Protein AF-A0A2I1HXE7-F1 (afdb_monomer_lite)

Sequence (155 aa):
MNPKILQNSKGKGKDGQLFECVWQMEFYRALLQVLPEDIYPSVDVGKVFGSKGYVDFYVNDKRHWAIELLRDEVKLNEHQQRFQRGGTYVPILKHTKQWAIIDIRNSKMKAPESEKRKRNDIYVICGENFESVQLIYPNGNKEDIRLLGEENLLG

Organism: NCBI:txid588596

pLDDT: mean 93.2, std 9.48, range [40.81, 98.44]

Secondary structure (DSSP, 8-state):
--HHHHHH-S-B-TTSPBPHHHHHHHHHHHHHHHS-TT--EEEEE-GGGT-SS-EEEEE-STT-EEEEEEETTTTHHHHHHHTSTTSTTHHHHTT-SEEEEEEEE-TT--PPPGGG--TTEEEEEE-TTSSEEEEE-TTS-EEEEE---------

Radius of gyration: 15.71 Å; chains: 1; bounding box: 42×31×38 Å

Structure (mmCIF, N/CA/C/O backbone):
data_AF-A0A2I1HXE7-F1
#
_entry.id   AF-A0A2I1HXE7-F1
#
loop_
_atom_site.group_PDB
_atom_site.id
_atom_site.type_symbol
_atom_site.label_atom_id
_atom_site.label_alt_id
_atom_site.label_comp_id
_atom_site.label_asym_id
_atom_site.label_entity_id
_atom_site.label_seq_id
_atom_site.pdbx_PDB_ins_code
_atom_site.Cartn_x
_atom_site.C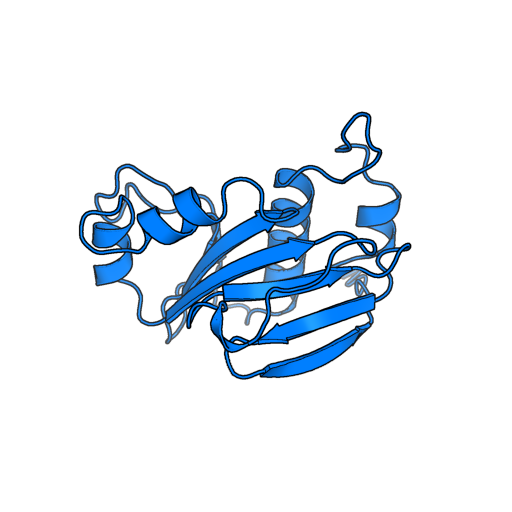artn_y
_atom_site.Cartn_z
_atom_site.occupancy
_atom_site.B_iso_or_equiv
_atom_site.auth_seq_id
_atom_site.auth_comp_id
_atom_site.auth_asym_id
_atom_site.auth_atom_id
_atom_site.pdbx_PDB_model_num
ATOM 1 N N . MET A 1 1 ? -9.242 7.505 -0.525 1.00 90.19 1 MET A N 1
ATOM 2 C CA . MET A 1 1 ? -10.082 6.404 0.015 1.00 90.19 1 MET A CA 1
ATOM 3 C C . MET A 1 1 ? -11.355 6.983 0.613 1.00 90.19 1 MET A C 1
ATOM 5 O O . MET A 1 1 ? -11.331 8.155 0.976 1.00 90.19 1 MET A O 1
ATOM 9 N N . ASN A 1 2 ? -12.448 6.213 0.689 1.00 93.38 2 ASN A N 1
ATOM 10 C CA . ASN A 1 2 ? -13.740 6.712 1.180 1.00 93.38 2 ASN A CA 1
ATOM 11 C C . ASN A 1 2 ? -14.058 6.180 2.594 1.00 93.38 2 ASN A C 1
ATOM 13 O O . ASN A 1 2 ? -14.199 4.966 2.761 1.00 93.38 2 ASN A O 1
ATOM 17 N N . PRO A 1 3 ? -14.216 7.066 3.601 1.00 93.81 3 PRO A N 1
ATOM 18 C CA . PRO A 1 3 ? -14.508 6.663 4.976 1.00 93.81 3 PRO A CA 1
ATOM 19 C C . PRO A 1 3 ? -15.782 5.837 5.100 1.00 93.81 3 PRO A C 1
ATOM 21 O O . PRO A 1 3 ? -15.787 4.830 5.799 1.00 93.81 3 PRO A O 1
ATOM 24 N N . LYS A 1 4 ? -16.856 6.213 4.393 1.00 93.62 4 LYS A N 1
ATOM 25 C CA . LYS A 1 4 ? -18.141 5.506 4.463 1.00 93.62 4 LYS A CA 1
ATOM 26 C C . LYS A 1 4 ? -17.996 4.070 3.966 1.00 93.62 4 LYS A C 1
ATOM 28 O O . LYS A 1 4 ? -18.560 3.169 4.583 1.00 93.62 4 LYS A O 1
ATOM 33 N N . ILE A 1 5 ? -17.226 3.840 2.899 1.00 93.88 5 ILE A N 1
ATOM 34 C CA . ILE A 1 5 ? -16.960 2.482 2.401 1.00 93.88 5 ILE A CA 1
ATOM 35 C C . ILE A 1 5 ? -16.192 1.674 3.455 1.00 93.88 5 ILE A C 1
ATOM 37 O O . ILE A 1 5 ? -16.607 0.570 3.807 1.00 93.88 5 ILE A O 1
ATOM 41 N N . LEU A 1 6 ? -15.120 2.238 4.019 1.00 94.56 6 LEU A N 1
ATOM 42 C CA . LEU A 1 6 ? -14.299 1.578 5.042 1.00 94.56 6 LEU A CA 1
ATOM 43 C C . LE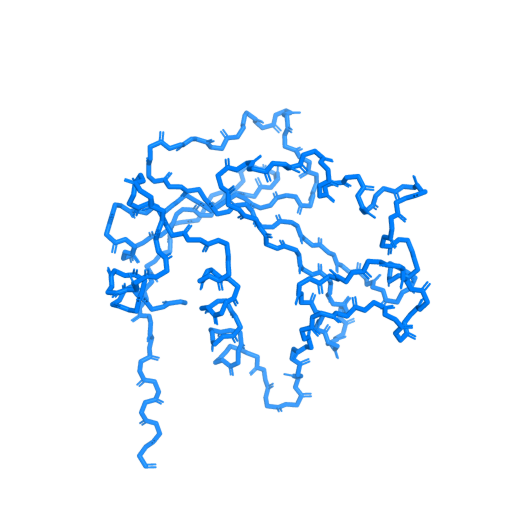U A 1 6 ? -15.102 1.261 6.319 1.00 94.56 6 LEU A C 1
ATOM 45 O O . LEU A 1 6 ? -15.067 0.136 6.822 1.00 94.56 6 LEU A O 1
ATOM 49 N N . GLN A 1 7 ? -15.890 2.218 6.814 1.00 93.88 7 GLN A N 1
ATOM 50 C CA . GLN A 1 7 ? -16.747 2.066 7.995 1.00 93.88 7 GLN A CA 1
ATOM 51 C C . GLN A 1 7 ? -17.792 0.960 7.800 1.00 93.88 7 GLN A C 1
ATOM 53 O O . GLN A 1 7 ? -17.970 0.118 8.686 1.00 93.88 7 GLN A O 1
ATOM 58 N N . ASN A 1 8 ? -18.450 0.925 6.637 1.00 94.31 8 ASN A N 1
ATOM 59 C CA . ASN A 1 8 ? -19.547 -0.003 6.353 1.00 94.31 8 ASN A CA 1
ATOM 60 C C . ASN A 1 8 ? -19.093 -1.354 5.780 1.00 94.31 8 ASN A C 1
ATOM 62 O O . ASN A 1 8 ? -19.912 -2.270 5.656 1.00 94.31 8 ASN A O 1
ATOM 66 N N . SER A 1 9 ? -17.802 -1.511 5.470 1.00 95.12 9 SER A N 1
ATOM 67 C CA . SER A 1 9 ? -17.251 -2.760 4.945 1.00 95.12 9 SER A CA 1
ATOM 68 C C . SER A 1 9 ? -17.531 -3.945 5.874 1.00 95.12 9 SER A C 1
ATOM 70 O O . SER A 1 9 ? -17.377 -3.871 7.098 1.00 95.12 9 SER A O 1
ATOM 72 N N . LYS A 1 10 ? -17.927 -5.066 5.264 1.00 95.69 10 LYS A N 1
ATOM 73 C CA . LYS A 1 10 ? -18.101 -6.363 5.932 1.00 95.69 10 LYS A CA 1
ATOM 74 C C . LYS A 1 10 ? -16.826 -7.209 5.928 1.00 95.69 10 LYS A C 1
ATOM 76 O O . LYS A 1 10 ? -16.791 -8.236 6.597 1.00 95.69 10 LYS A O 1
ATOM 81 N N . GLY A 1 11 ? -15.781 -6.781 5.217 1.00 95.81 11 GLY A N 1
ATOM 82 C CA . GLY A 1 11 ? -14.474 -7.439 5.199 1.00 95.81 11 GLY A CA 1
ATOM 83 C C . GLY A 1 11 ? -13.680 -7.140 6.468 1.00 95.81 11 GLY A C 1
ATOM 84 O O . GLY A 1 11 ? -12.670 -6.443 6.411 1.00 95.81 11 GLY A O 1
ATOM 85 N N . LYS A 1 12 ? -14.173 -7.618 7.613 1.00 94.19 12 LYS A N 1
ATOM 86 C CA . LYS A 1 12 ? -13.583 -7.396 8.935 1.00 94.19 12 LYS A CA 1
ATOM 87 C C . LYS A 1 12 ? -13.298 -8.712 9.649 1.00 94.19 12 LYS A C 1
ATOM 89 O O . LYS A 1 12 ? -14.063 -9.670 9.532 1.00 94.19 12 LYS A O 1
ATOM 94 N N . GLY A 1 13 ? -12.219 -8.735 10.423 1.00 90.94 13 GLY A N 1
ATOM 95 C CA . GLY A 1 13 ? -11.910 -9.812 11.354 1.00 90.94 13 GLY A CA 1
ATOM 96 C C . GLY A 1 13 ? -12.825 -9.808 12.581 1.00 90.94 13 GLY A C 1
ATOM 97 O O . GLY A 1 13 ? -13.622 -8.894 12.800 1.00 90.94 13 GLY A O 1
ATOM 98 N N . LYS A 1 14 ? -12.689 -10.837 13.428 1.00 89.81 14 LYS A N 1
ATOM 99 C CA . LYS A 1 14 ? -13.397 -10.916 14.725 1.00 89.81 14 LYS A CA 1
ATOM 100 C C . LYS A 1 14 ? -12.987 -9.803 15.698 1.00 89.81 14 LYS A C 1
ATOM 102 O O . LYS A 1 14 ? -13.723 -9.499 16.627 1.00 89.81 14 LYS A O 1
ATOM 107 N N . ASP A 1 15 ? -11.820 -9.215 15.473 1.00 87.12 15 ASP A N 1
ATOM 108 C CA . ASP A 1 15 ? -11.275 -8.042 16.157 1.00 87.12 15 ASP A CA 1
ATOM 109 C C . ASP A 1 15 ? -11.882 -6.713 15.664 1.00 87.12 15 ASP A C 1
ATOM 111 O O . ASP A 1 15 ? -11.538 -5.650 16.179 1.00 87.12 15 ASP A O 1
ATOM 115 N N . GLY A 1 16 ? -12.776 -6.759 14.668 1.00 88.06 16 GLY A N 1
ATOM 116 C CA . GLY A 1 16 ? -13.389 -5.588 14.046 1.00 88.06 16 GLY A CA 1
ATOM 117 C C . GLY A 1 16 ? -12.474 -4.846 13.068 1.00 88.06 16 GLY A C 1
ATOM 118 O O . GLY A 1 16 ? -12.907 -3.848 12.488 1.00 88.06 16 GLY A O 1
ATOM 119 N N . GLN A 1 17 ? -11.242 -5.319 12.855 1.00 90.75 17 GLN A N 1
ATOM 120 C CA . GLN A 1 17 ? -10.280 -4.689 11.952 1.00 90.75 17 GLN A CA 1
ATOM 121 C C . GLN A 1 17 ? -10.555 -5.077 10.502 1.00 90.75 17 GLN A C 1
ATOM 123 O O . GLN A 1 17 ? -10.975 -6.198 10.220 1.00 90.75 17 GLN A O 1
ATOM 128 N N . LEU A 1 18 ? -10.304 -4.156 9.573 1.00 94.81 18 LEU A N 1
ATOM 129 C CA . LEU A 1 18 ? -10.450 -4.418 8.143 1.00 94.81 18 LEU A CA 1
ATOM 130 C C . LEU A 1 18 ? -9.390 -5.411 7.660 1.00 94.81 18 LEU A C 1
ATOM 132 O O . LEU A 1 18 ? -8.225 -5.331 8.047 1.00 94.81 18 LEU A O 1
ATOM 136 N N . PHE A 1 19 ? -9.788 -6.331 6.784 1.00 95.12 19 PHE A N 1
ATOM 137 C CA . PHE A 1 19 ? -8.834 -7.183 6.084 1.00 95.12 19 PHE A CA 1
ATOM 138 C C . PHE A 1 19 ? -7.984 -6.369 5.108 1.00 95.12 19 PHE A C 1
ATOM 140 O O . PHE A 1 19 ? -8.428 -5.361 4.561 1.00 95.12 19 PHE A O 1
ATOM 147 N N . GLU A 1 20 ? -6.776 -6.861 4.842 1.00 95.19 20 GLU A N 1
ATOM 148 C CA . GLU A 1 20 ? -5.832 -6.253 3.897 1.00 95.19 20 GLU A CA 1
ATOM 149 C C . GLU A 1 20 ? -6.452 -6.074 2.506 1.00 95.19 20 GLU A C 1
ATOM 151 O O . GLU A 1 20 ? -6.328 -5.009 1.908 1.00 95.19 20 GLU A O 1
ATOM 156 N N . CYS A 1 21 ? -7.252 -7.045 2.055 1.00 95.56 21 CYS A N 1
ATOM 157 C CA . CYS A 1 21 ? -7.957 -6.957 0.780 1.00 95.56 21 CYS A CA 1
ATOM 158 C C . CYS A 1 21 ? -8.939 -5.778 0.700 1.00 95.56 21 CYS A C 1
ATOM 160 O O . CYS A 1 21 ? -9.123 -5.218 -0.375 1.00 95.56 21 CYS A O 1
ATOM 162 N N . VAL A 1 22 ? -9.547 -5.344 1.813 1.00 96.19 22 VAL A N 1
ATOM 163 C CA . VAL A 1 22 ? -10.414 -4.153 1.799 1.00 96.19 22 VAL A CA 1
ATOM 164 C C . VAL A 1 22 ? -9.583 -2.902 1.537 1.00 96.19 22 VAL A C 1
ATOM 166 O O . VAL A 1 22 ? -9.992 -2.049 0.750 1.00 96.19 22 VAL A O 1
ATOM 169 N N . TRP A 1 23 ? -8.405 -2.811 2.156 1.00 95.62 23 TRP A N 1
ATOM 170 C CA . TRP A 1 23 ? -7.480 -1.708 1.930 1.00 95.62 23 TRP A CA 1
ATOM 171 C C . TRP A 1 23 ? -6.958 -1.684 0.500 1.00 95.62 23 TRP A C 1
ATOM 173 O O . TRP A 1 23 ? -6.962 -0.623 -0.115 1.00 95.62 23 TRP A O 1
ATOM 183 N N . GLN A 1 24 ? -6.581 -2.838 -0.051 1.00 97.00 24 GLN A N 1
ATOM 184 C CA . GLN A 1 24 ? -6.151 -2.962 -1.444 1.00 97.00 24 GLN A CA 1
ATOM 185 C C . GLN A 1 24 ? -7.255 -2.501 -2.410 1.00 97.00 24 GLN A C 1
ATOM 187 O O . GLN A 1 24 ? -6.998 -1.690 -3.296 1.00 97.00 24 GLN A O 1
ATOM 192 N N . MET A 1 25 ? -8.505 -2.923 -2.205 1.00 96.25 25 MET A N 1
ATOM 193 C CA . MET A 1 25 ? -9.625 -2.524 -3.070 1.00 96.25 25 MET A CA 1
ATOM 194 C C . MET A 1 25 ? -9.928 -1.023 -2.983 1.00 96.25 25 MET A C 1
ATOM 196 O O . MET A 1 25 ? -10.108 -0.361 -4.007 1.00 96.25 25 MET A O 1
ATOM 200 N N . GLU A 1 26 ? -9.932 -0.450 -1.776 1.00 95.38 26 GLU A N 1
ATOM 201 C CA . GLU A 1 26 ? -10.134 0.992 -1.606 1.00 95.38 26 GLU A CA 1
ATOM 202 C C . GLU A 1 26 ? -8.947 1.824 -2.099 1.00 95.38 26 GLU A C 1
ATOM 204 O O . GLU A 1 26 ? -9.145 2.943 -2.584 1.00 95.38 26 GLU A O 1
ATOM 209 N N . PHE A 1 27 ? -7.727 1.288 -2.015 1.00 95.62 27 PHE A N 1
ATOM 210 C CA . PHE A 1 27 ? -6.542 1.890 -2.616 1.00 95.62 27 PHE A CA 1
ATOM 211 C C . PHE A 1 27 ? -6.668 1.906 -4.136 1.00 95.62 27 PHE A C 1
ATOM 213 O O . PHE A 1 27 ? -6.535 2.970 -4.729 1.00 95.62 27 PHE A O 1
ATOM 220 N N . TYR A 1 28 ? -7.020 0.777 -4.756 1.00 96.06 28 TYR A N 1
ATOM 221 C CA . TYR A 1 28 ? -7.240 0.675 -6.198 1.00 96.06 28 TYR A CA 1
ATOM 222 C C . TYR A 1 28 ? -8.297 1.668 -6.693 1.00 96.06 28 TYR A C 1
ATOM 224 O O . TYR A 1 28 ? -8.039 2.454 -7.605 1.00 96.06 28 TYR A O 1
ATOM 232 N N . ARG A 1 29 ? -9.467 1.702 -6.039 1.00 94.56 29 ARG A N 1
ATOM 233 C CA . ARG A 1 29 ? -10.549 2.635 -6.380 1.00 94.56 29 ARG A CA 1
ATOM 234 C C . ARG A 1 29 ? -10.099 4.092 -6.268 1.00 94.56 29 ARG A C 1
ATOM 236 O O . ARG A 1 29 ? -10.442 4.902 -7.126 1.00 94.56 29 ARG A O 1
ATOM 243 N N . ALA A 1 30 ? -9.364 4.440 -5.210 1.00 93.12 30 ALA A N 1
ATOM 244 C CA . ALA A 1 30 ? -8.846 5.793 -5.015 1.00 93.12 30 ALA A CA 1
ATOM 245 C C . ALA A 1 30 ? -7.752 6.146 -6.032 1.00 93.12 30 ALA A C 1
ATOM 247 O O . ALA A 1 30 ? -7.702 7.274 -6.508 1.00 93.12 30 ALA A O 1
ATOM 248 N N . LEU A 1 31 ? -6.904 5.185 -6.392 1.00 93.00 31 LEU A N 1
ATOM 249 C CA . LEU A 1 31 ? -5.830 5.367 -7.357 1.00 93.00 31 LEU A CA 1
ATOM 250 C C . LEU A 1 31 ? -6.389 5.737 -8.739 1.00 93.00 31 LEU A C 1
ATOM 252 O O . LEU A 1 31 ? -5.895 6.674 -9.356 1.00 93.00 31 LEU A O 1
ATOM 256 N N . LEU A 1 32 ? -7.484 5.100 -9.166 1.00 91.94 32 LEU A N 1
ATOM 257 C CA . LEU A 1 32 ? -8.191 5.436 -10.411 1.00 91.94 32 LEU A CA 1
ATOM 258 C C . LEU A 1 32 ? -8.798 6.851 -10.439 1.00 91.94 32 LEU A C 1
ATOM 260 O O . LEU A 1 32 ? -9.062 7.362 -11.518 1.00 91.94 32 LEU A O 1
ATOM 264 N N . GLN A 1 33 ? -9.030 7.488 -9.286 1.00 90.69 33 GLN A N 1
ATOM 265 C CA . GLN A 1 33 ? -9.528 8.874 -9.223 1.00 90.69 33 GLN A CA 1
ATOM 266 C C . GLN A 1 33 ? -8.409 9.916 -9.291 1.00 90.69 33 GLN A C 1
ATOM 268 O O . GLN A 1 33 ? -8.672 11.074 -9.594 1.00 90.69 33 GLN A O 1
ATOM 273 N N . VAL A 1 34 ? -7.182 9.525 -8.941 1.00 90.69 34 VAL A N 1
ATOM 274 C CA . VAL A 1 34 ? -6.045 10.447 -8.800 1.00 90.69 34 VAL A CA 1
ATOM 275 C C . VAL A 1 34 ? -5.092 10.349 -9.987 1.00 90.69 34 VAL A C 1
ATOM 277 O O . VAL A 1 34 ? -4.409 11.320 -10.312 1.00 90.69 34 VAL A O 1
ATOM 280 N N . LEU A 1 35 ? -5.007 9.179 -10.623 1.00 92.44 35 LEU A N 1
ATOM 281 C CA . LEU A 1 35 ? -4.151 8.997 -11.785 1.00 92.44 35 LEU A CA 1
ATOM 282 C C . LEU A 1 35 ? -4.708 9.735 -13.014 1.00 92.44 35 LEU A C 1
ATOM 284 O O . LEU A 1 35 ? -5.923 9.773 -13.205 1.00 92.44 35 LEU A O 1
ATOM 288 N N . PRO A 1 36 ? -3.828 10.293 -13.868 1.00 93.38 36 PRO A N 1
ATOM 289 C CA . PRO A 1 36 ? -4.219 10.788 -15.184 1.00 93.38 36 PRO A CA 1
ATOM 290 C C . PRO A 1 36 ? -4.880 9.696 -16.037 1.00 93.38 36 PRO A C 1
ATOM 292 O O . PRO A 1 36 ? -4.563 8.517 -15.883 1.00 93.38 36 PRO A O 1
ATOM 295 N N . GLU A 1 37 ? -5.742 10.091 -16.977 1.00 89.56 37 GLU A N 1
ATOM 296 C CA . GLU A 1 37 ? -6.530 9.168 -17.816 1.00 89.56 37 GLU A CA 1
ATOM 297 C C . GLU A 1 37 ? -5.688 8.167 -18.630 1.00 89.56 37 GLU A C 1
ATOM 299 O O . GLU A 1 37 ? -6.168 7.081 -18.957 1.00 89.56 37 GLU A O 1
ATOM 304 N N . ASP A 1 38 ? -4.440 8.514 -18.953 1.00 92.81 38 ASP A N 1
ATOM 305 C CA . ASP A 1 38 ? -3.504 7.694 -19.728 1.00 92.81 38 ASP A CA 1
ATOM 306 C C . ASP A 1 38 ? -2.597 6.802 -18.861 1.00 92.81 38 ASP A C 1
ATOM 308 O O . ASP A 1 38 ? -1.783 6.039 -19.391 1.00 92.81 38 ASP A O 1
ATOM 312 N N . ILE A 1 39 ? -2.731 6.866 -17.532 1.00 94.56 39 ILE A N 1
ATOM 313 C CA . ILE A 1 39 ? -1.932 6.090 -16.584 1.00 94.56 39 ILE A CA 1
ATOM 314 C C . ILE A 1 39 ? -2.803 5.047 -15.888 1.00 94.56 39 ILE A C 1
ATOM 316 O O . ILE A 1 39 ? -3.644 5.353 -15.047 1.00 94.56 39 ILE A O 1
ATOM 320 N N . TYR A 1 40 ? -2.519 3.778 -16.175 1.00 91.12 40 TYR A N 1
ATOM 321 C CA . TYR A 1 40 ? -3.280 2.658 -15.633 1.00 91.12 40 TYR A CA 1
ATOM 322 C C . TYR A 1 40 ? -2.518 1.943 -14.510 1.00 91.12 40 TYR A C 1
ATOM 324 O O . TYR A 1 40 ? -1.376 1.505 -14.716 1.00 91.12 40 TYR A O 1
ATOM 332 N N . PRO A 1 41 ? -3.138 1.764 -13.332 1.00 95.44 41 PRO A N 1
ATOM 333 C CA . PRO A 1 41 ? -2.619 0.870 -12.316 1.00 95.44 41 PRO A CA 1
ATOM 334 C C . PRO A 1 41 ? -2.955 -0.579 -12.677 1.00 95.44 41 PRO A C 1
ATOM 336 O O . PRO A 1 41 ? -4.090 -0.911 -13.017 1.00 95.44 41 PRO A O 1
ATOM 339 N N . SER A 1 42 ? -1.962 -1.453 -12.588 1.00 97.06 42 SER A N 1
ATOM 340 C CA . SER A 1 42 ? -2.101 -2.897 -12.768 1.00 97.06 42 SER A CA 1
ATOM 341 C C . SER A 1 42 ? -2.021 -3.586 -11.412 1.00 97.06 42 SER A C 1
ATOM 343 O O . SER A 1 42 ? -1.107 -3.304 -10.640 1.00 97.06 42 SER A O 1
ATOM 345 N N . VAL A 1 43 ? -2.966 -4.480 -11.134 1.00 97.19 43 VAL A N 1
ATOM 346 C CA . VAL A 1 43 ? -2.977 -5.299 -9.913 1.00 97.19 43 VAL A CA 1
ATOM 347 C C . VAL A 1 43 ? -2.249 -6.620 -10.140 1.00 97.19 43 VAL A C 1
ATOM 349 O O . VAL A 1 43 ? -2.182 -7.088 -11.279 1.00 97.19 43 VAL A O 1
ATOM 352 N N . ASP A 1 44 ? -1.714 -7.211 -9.072 1.00 96.69 44 ASP A N 1
ATOM 353 C CA . ASP A 1 44 ? -1.067 -8.530 -9.080 1.00 96.69 44 ASP A CA 1
ATOM 354 C C . ASP A 1 44 ? -0.033 -8.688 -10.208 1.00 96.69 44 ASP A C 1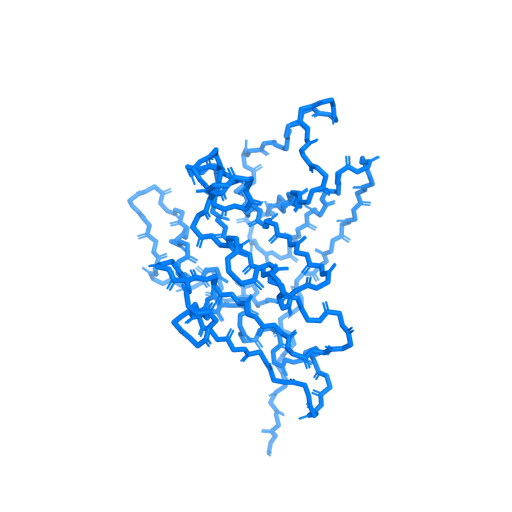
ATOM 356 O O . ASP A 1 44 ? -0.093 -9.588 -11.055 1.00 96.69 44 ASP A O 1
ATOM 360 N N . VAL A 1 45 ? 0.954 -7.791 -10.244 1.00 97.75 45 VAL A N 1
ATOM 361 C CA . VAL A 1 45 ? 1.972 -7.799 -11.300 1.00 97.75 45 VAL A CA 1
ATOM 362 C C . VAL A 1 45 ? 3.190 -8.602 -10.869 1.00 97.75 45 VAL A C 1
ATOM 364 O O . VAL A 1 45 ? 3.819 -8.335 -9.851 1.00 97.75 45 VAL A O 1
ATOM 367 N N . GLY A 1 46 ? 3.570 -9.590 -11.679 1.00 98.00 46 GLY A N 1
ATOM 368 C CA . GLY A 1 46 ? 4.753 -10.402 -11.394 1.00 98.00 46 GLY A CA 1
ATOM 369 C C . GLY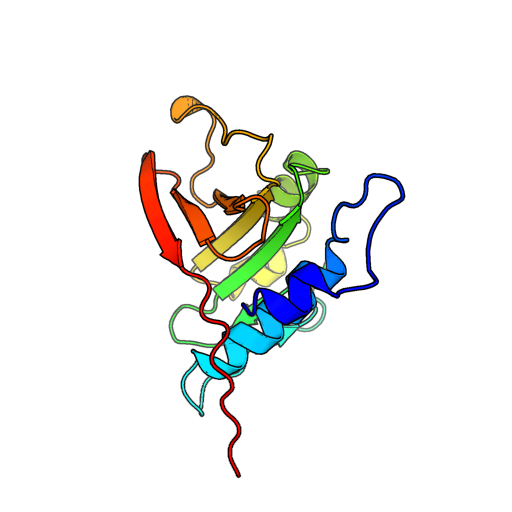 A 1 46 ? 5.206 -11.264 -12.559 1.00 98.00 46 GLY A C 1
ATOM 370 O O . GLY A 1 46 ? 6.324 -11.114 -13.055 1.00 98.00 46 GLY A O 1
ATOM 371 N N . LYS A 1 47 ? 4.320 -12.139 -13.041 1.00 97.50 47 LYS A N 1
ATOM 372 C CA . LYS A 1 47 ? 4.649 -13.134 -14.075 1.00 97.50 47 LYS A CA 1
ATOM 373 C C . LYS A 1 47 ? 5.164 -12.513 -15.377 1.00 97.50 47 LYS A C 1
ATOM 375 O O . LYS A 1 47 ? 6.095 -13.050 -15.968 1.00 97.50 47 LYS A O 1
ATOM 380 N N . VAL A 1 48 ? 4.613 -11.365 -15.783 1.00 97.06 48 VAL A N 1
ATOM 381 C CA . VAL A 1 48 ? 5.057 -10.616 -16.975 1.00 97.06 48 VAL A CA 1
ATOM 382 C C . VAL A 1 48 ? 6.524 -10.169 -16.886 1.00 97.06 48 VAL A C 1
ATOM 384 O O . VAL A 1 48 ? 7.202 -10.087 -17.902 1.00 97.06 48 VAL A O 1
ATOM 387 N N . PHE A 1 49 ? 7.044 -9.969 -15.672 1.00 97.44 49 PHE A N 1
ATOM 388 C CA . PHE A 1 49 ? 8.443 -9.622 -15.407 1.00 97.44 49 PHE A CA 1
ATOM 389 C C . PHE A 1 49 ? 9.288 -10.826 -14.956 1.00 97.44 49 PHE A C 1
ATOM 391 O O . PHE A 1 49 ? 10.418 -10.659 -14.502 1.00 97.44 49 PHE A O 1
ATOM 398 N N . GLY A 1 50 ? 8.755 -12.050 -15.041 1.00 97.69 50 GLY A N 1
ATOM 399 C CA . GLY A 1 50 ? 9.455 -13.269 -14.624 1.00 97.69 50 GLY A CA 1
ATOM 400 C C . GLY A 1 50 ? 9.586 -13.446 -13.105 1.00 97.69 50 GLY A C 1
ATOM 401 O O . GLY A 1 50 ? 10.437 -14.208 -12.647 1.00 97.69 50 GLY A O 1
ATOM 402 N N . SER A 1 51 ? 8.770 -12.748 -12.311 1.00 98.00 51 SER A N 1
ATOM 403 C CA . SER A 1 51 ? 8.709 -12.921 -10.855 1.00 98.00 51 SER A CA 1
ATOM 404 C C . SER A 1 51 ? 7.821 -14.101 -10.452 1.00 98.00 51 SER A C 1
ATOM 406 O O . SER A 1 51 ? 6.827 -14.400 -11.113 1.00 98.00 51 SER A O 1
ATOM 408 N N . LYS A 1 52 ? 8.179 -14.760 -9.340 1.00 96.69 52 LYS A N 1
ATOM 409 C CA . LYS A 1 52 ? 7.352 -15.793 -8.683 1.00 96.69 52 LYS A CA 1
ATOM 410 C C . LYS A 1 52 ? 6.297 -15.204 -7.741 1.00 96.69 52 LYS A C 1
ATOM 412 O O . LYS A 1 52 ? 5.354 -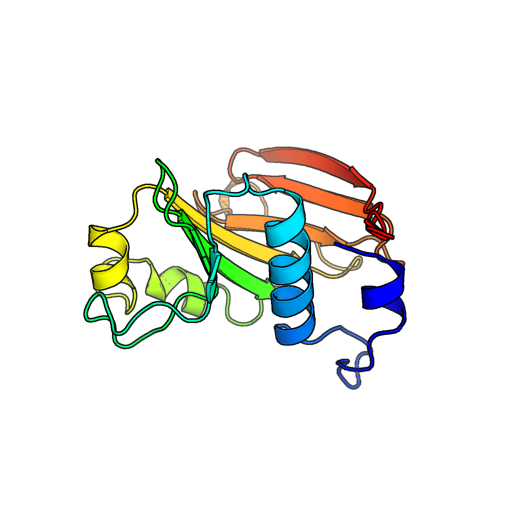15.903 -7.392 1.00 96.69 52 LYS A O 1
ATOM 417 N N . GLY A 1 53 ? 6.498 -13.966 -7.292 1.00 97.38 53 GLY A N 1
ATOM 418 C CA . GLY A 1 53 ? 5.536 -13.213 -6.490 1.00 97.38 53 GLY A CA 1
ATOM 419 C C . GLY A 1 53 ? 4.859 -12.119 -7.311 1.00 97.38 53 GLY A C 1
ATOM 420 O O . GLY A 1 53 ? 5.328 -11.786 -8.403 1.00 97.38 53 GLY A O 1
ATOM 421 N N . TYR A 1 54 ? 3.801 -11.549 -6.751 1.00 98.19 54 TYR A N 1
ATOM 422 C CA . TYR A 1 54 ? 2.968 -10.531 -7.378 1.00 98.19 54 TYR A CA 1
ATOM 423 C C . TYR A 1 54 ? 2.919 -9.318 -6.460 1.00 98.19 54 TYR A C 1
ATOM 425 O O . TYR A 1 54 ? 2.505 -9.472 -5.319 1.00 98.19 54 TYR A O 1
ATOM 433 N N . VAL A 1 55 ? 3.388 -8.163 -6.936 1.00 98.12 55 VAL A N 1
ATOM 434 C CA . VAL A 1 55 ? 3.209 -6.909 -6.196 1.00 98.12 55 VAL A CA 1
ATOM 435 C C . VAL A 1 55 ? 1.749 -6.483 -6.292 1.00 98.12 55 VAL A C 1
ATOM 437 O O . 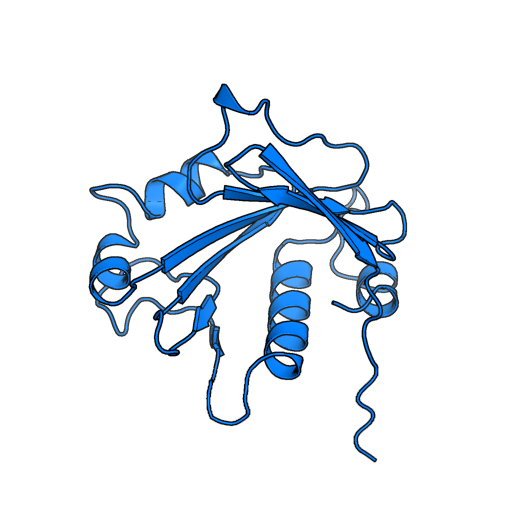VAL A 1 55 ? 1.157 -6.619 -7.369 1.00 98.12 55 VAL A O 1
ATOM 440 N N . ASP A 1 56 ? 1.200 -5.946 -5.203 1.00 98.25 56 ASP A N 1
ATOM 441 C CA . ASP A 1 56 ? -0.213 -5.556 -5.143 1.00 98.25 56 ASP A CA 1
ATOM 442 C C . ASP A 1 56 ? -0.580 -4.568 -6.254 1.00 98.25 56 ASP A C 1
ATOM 444 O O . ASP A 1 56 ? -1.588 -4.744 -6.939 1.00 98.25 56 ASP A O 1
ATOM 448 N N . PHE A 1 57 ? 0.263 -3.550 -6.470 1.00 98.38 57 PHE A N 1
ATOM 449 C CA . PHE A 1 57 ? 0.066 -2.560 -7.523 1.00 98.38 57 PHE A CA 1
ATOM 450 C C . PHE A 1 57 ? 1.357 -2.239 -8.267 1.00 98.38 57 PHE A C 1
ATOM 452 O O . PHE A 1 57 ? 2.405 -1.973 -7.676 1.00 98.38 57 PHE A O 1
ATOM 459 N N . TYR A 1 58 ? 1.252 -2.167 -9.588 1.00 98.25 58 TYR A N 1
ATOM 460 C CA . TYR A 1 58 ? 2.264 -1.600 -10.464 1.00 98.25 58 TYR A CA 1
ATOM 461 C C . TYR A 1 58 ? 1.655 -0.463 -11.284 1.00 98.25 58 TYR A C 1
ATOM 463 O O . TYR A 1 58 ? 0.645 -0.657 -11.958 1.00 98.25 58 TYR A O 1
ATOM 471 N N . VAL A 1 59 ? 2.263 0.722 -11.254 1.00 97.56 59 VAL A N 1
ATOM 472 C CA . VAL A 1 59 ? 1.787 1.886 -12.019 1.00 97.56 59 VAL A CA 1
ATOM 473 C C . VAL A 1 59 ? 2.806 2.211 -13.094 1.00 97.56 59 VAL A C 1
ATOM 475 O O . VAL A 1 59 ? 3.930 2.610 -12.792 1.00 97.56 59 VAL A O 1
ATOM 478 N N . ASN A 1 60 ? 2.417 2.050 -14.358 1.00 93.69 60 ASN A N 1
ATOM 479 C CA . ASN A 1 60 ? 3.314 2.232 -15.497 1.00 93.69 60 ASN A CA 1
ATOM 480 C C . ASN A 1 60 ? 3.447 3.707 -15.925 1.00 93.69 60 ASN A C 1
ATOM 482 O O . ASN A 1 60 ? 3.280 4.046 -17.094 1.00 93.69 60 ASN A O 1
ATOM 486 N N . ASP A 1 61 ? 3.725 4.592 -14.969 1.00 93.25 61 ASP A N 1
ATOM 487 C CA . ASP A 1 61 ? 4.023 6.000 -15.227 1.00 93.25 61 ASP A CA 1
ATOM 488 C C . ASP A 1 61 ? 5.523 6.212 -15.516 1.00 93.25 61 ASP A C 1
ATOM 490 O O . ASP A 1 61 ? 6.305 5.275 -15.682 1.00 93.25 61 ASP A O 1
ATOM 494 N N . LYS A 1 62 ? 5.980 7.470 -15.519 1.00 93.44 62 LYS A N 1
ATOM 495 C CA . LYS A 1 62 ? 7.407 7.797 -15.698 1.00 93.44 62 LYS A CA 1
ATOM 496 C C . LYS A 1 62 ? 8.318 7.187 -14.621 1.00 93.44 62 LYS A C 1
ATOM 498 O O . LYS A 1 62 ? 9.527 7.084 -14.860 1.00 93.44 62 LYS A O 1
ATOM 503 N N . ARG A 1 63 ? 7.782 6.821 -13.452 1.00 94.12 63 ARG A N 1
ATOM 504 C CA . ARG A 1 63 ? 8.496 6.242 -12.304 1.00 94.12 63 ARG A CA 1
ATOM 505 C C . ARG A 1 63 ? 8.353 4.719 -12.232 1.00 94.12 63 ARG A C 1
ATOM 507 O O . ARG A 1 63 ? 9.147 4.102 -11.526 1.00 94.12 63 ARG A O 1
ATOM 514 N N . HIS A 1 64 ? 7.438 4.113 -12.989 1.00 96.12 64 HIS A N 1
ATOM 515 C CA . HIS A 1 64 ? 7.194 2.669 -12.991 1.00 96.12 64 HIS A CA 1
ATOM 516 C C . HIS A 1 64 ? 7.075 2.129 -11.560 1.00 96.12 64 HIS A C 1
ATOM 518 O O . HIS A 1 64 ? 7.934 1.371 -11.104 1.00 96.12 64 HIS A O 1
ATOM 524 N N . TRP A 1 65 ? 6.091 2.621 -10.809 1.00 98.00 65 TRP A N 1
ATOM 525 C CA . TRP A 1 65 ? 5.962 2.315 -9.388 1.00 98.00 65 TRP A CA 1
ATOM 526 C C . TRP A 1 65 ? 5.638 0.846 -9.135 1.00 98.00 65 TRP A C 1
ATOM 528 O O . TRP A 1 65 ? 4.816 0.271 -9.840 1.00 98.00 65 TRP A O 1
ATOM 538 N N . ALA A 1 66 ? 6.216 0.283 -8.074 1.00 98.31 66 ALA A N 1
ATOM 539 C CA . ALA A 1 66 ? 5.760 -0.955 -7.445 1.00 98.31 66 ALA A CA 1
ATOM 540 C C . ALA A 1 66 ? 5.324 -0.647 -6.003 1.00 98.31 66 ALA A C 1
ATOM 542 O O . ALA A 1 66 ? 6.105 -0.096 -5.227 1.00 98.31 66 ALA A O 1
ATOM 543 N N . ILE A 1 67 ? 4.081 -0.948 -5.647 1.00 98.44 67 ILE A N 1
ATOM 544 C CA . ILE A 1 67 ? 3.486 -0.566 -4.363 1.00 98.44 67 ILE A CA 1
ATOM 545 C C . ILE A 1 67 ? 2.915 -1.819 -3.709 1.00 98.44 67 ILE A C 1
ATOM 547 O O . ILE A 1 67 ? 2.062 -2.481 -4.293 1.00 98.44 67 ILE A O 1
ATOM 551 N N . GLU A 1 68 ? 3.379 -2.118 -2.501 1.00 98.31 68 GLU A N 1
ATOM 552 C CA . GLU A 1 68 ? 2.860 -3.200 -1.665 1.00 98.31 68 GLU A CA 1
ATOM 553 C C . GLU A 1 68 ? 2.073 -2.595 -0.503 1.00 98.31 68 GLU A C 1
ATOM 555 O O . GLU A 1 68 ? 2.557 -1.664 0.148 1.00 98.31 68 GLU A O 1
ATOM 560 N N . LEU A 1 69 ? 0.882 -3.114 -0.227 1.00 97.88 69 LEU A N 1
ATOM 561 C CA . LEU A 1 69 ? 0.093 -2.748 0.938 1.00 97.88 69 LEU A CA 1
ATOM 562 C C . LEU A 1 69 ? 0.158 -3.873 1.967 1.00 97.88 69 LEU A C 1
ATOM 564 O O . LEU A 1 69 ? 0.169 -5.054 1.644 1.00 97.88 69 LEU A O 1
ATOM 568 N N . LEU A 1 70 ? 0.171 -3.488 3.234 1.00 96.25 70 LEU A N 1
ATOM 569 C CA . LEU A 1 70 ? -0.096 -4.398 4.335 1.00 96.25 70 LEU A CA 1
ATOM 570 C C . LEU A 1 70 ? -0.871 -3.672 5.424 1.00 96.25 70 LEU A C 1
ATOM 572 O O . LEU A 1 70 ? -1.028 -2.446 5.387 1.00 96.25 70 LEU A O 1
ATOM 576 N N . ARG A 1 71 ? -1.338 -4.433 6.409 1.00 94.81 71 ARG A N 1
ATOM 577 C CA . ARG A 1 71 ? -1.988 -3.868 7.588 1.00 94.81 71 ARG A CA 1
ATOM 578 C C . ARG A 1 71 ? -1.275 -4.217 8.881 1.00 94.81 71 ARG A C 1
ATOM 580 O O . ARG A 1 71 ? -0.806 -5.341 9.048 1.00 94.81 71 ARG A O 1
ATOM 587 N N . ASP A 1 72 ? -1.307 -3.282 9.822 1.00 94.75 72 ASP A N 1
ATOM 588 C CA . ASP A 1 72 ? -0.974 -3.493 11.232 1.00 94.75 72 ASP A CA 1
ATOM 589 C C . ASP A 1 72 ? 0.368 -4.218 11.460 1.00 94.75 72 ASP A C 1
ATOM 591 O O . ASP A 1 72 ? 0.488 -5.049 12.362 1.00 94.75 72 ASP A O 1
ATOM 595 N N . GLU A 1 73 ? 1.380 -3.929 10.632 1.00 95.12 73 GLU A N 1
ATOM 596 C CA . GLU A 1 73 ? 2.703 -4.575 10.670 1.00 95.12 73 GLU A CA 1
ATOM 597 C C . GLU A 1 73 ? 2.687 -6.101 10.428 1.00 95.12 73 GLU A C 1
ATOM 599 O O . GLU A 1 73 ? 3.707 -6.783 10.584 1.00 95.12 73 GLU A O 1
ATOM 604 N N . VAL A 1 74 ? 1.550 -6.673 10.019 1.00 94.62 74 VAL A N 1
ATOM 605 C CA . VAL A 1 74 ? 1.406 -8.113 9.806 1.00 94.62 74 VAL A CA 1
ATOM 606 C C . VAL A 1 74 ? 2.397 -8.549 8.737 1.00 94.62 74 VAL A C 1
ATOM 608 O O . VAL A 1 74 ? 2.294 -8.185 7.572 1.00 94.62 74 VAL A O 1
ATOM 611 N N . LYS A 1 75 ? 3.386 -9.346 9.157 1.00 95.69 75 LYS A N 1
ATOM 612 C CA . LYS A 1 75 ? 4.452 -9.871 8.294 1.00 95.69 75 LYS A CA 1
ATOM 613 C C . LYS A 1 75 ? 5.282 -8.792 7.587 1.00 95.69 75 LYS A C 1
ATOM 615 O O . LYS A 1 75 ? 5.903 -9.089 6.567 1.00 95.69 75 LYS A O 1
ATOM 620 N N . LEU A 1 76 ? 5.398 -7.585 8.150 1.00 95.69 76 LEU A N 1
ATOM 621 C CA . LEU A 1 76 ? 6.179 -6.489 7.556 1.00 95.69 76 LEU A CA 1
ATOM 622 C C . LEU A 1 76 ? 7.589 -6.928 7.119 1.00 95.69 76 LEU A C 1
ATOM 624 O O . LEU A 1 76 ? 8.018 -6.634 6.004 1.00 95.69 76 LEU A O 1
ATOM 628 N N . ASN A 1 77 ? 8.286 -7.705 7.953 1.00 95.94 77 ASN A N 1
ATOM 629 C CA . ASN A 1 77 ? 9.611 -8.234 7.620 1.00 95.94 77 ASN A CA 1
ATOM 630 C C . ASN A 1 77 ? 9.608 -9.146 6.381 1.00 95.94 77 ASN A C 1
ATOM 632 O O . ASN A 1 77 ? 10.530 -9.059 5.571 1.00 95.94 77 ASN A O 1
ATOM 636 N N . GLU A 1 78 ? 8.592 -9.999 6.210 1.00 97.06 78 GLU A N 1
ATOM 637 C CA . GLU A 1 78 ? 8.462 -10.861 5.027 1.00 97.06 78 GLU A CA 1
ATOM 638 C C . GLU A 1 78 ? 8.237 -10.011 3.771 1.00 97.06 78 GLU A C 1
ATOM 640 O O . GLU A 1 78 ? 8.912 -10.225 2.766 1.00 97.06 78 GLU A O 1
ATOM 645 N N . HIS A 1 79 ? 7.348 -9.012 3.834 1.00 97.06 79 HIS A N 1
ATOM 646 C CA . HIS A 1 79 ? 7.084 -8.105 2.710 1.00 97.06 79 HIS A CA 1
ATOM 647 C C . HIS A 1 79 ? 8.347 -7.324 2.328 1.00 97.06 79 HIS A C 1
ATOM 649 O O . HIS A 1 79 ? 8.753 -7.325 1.168 1.00 97.06 79 HIS A O 1
ATOM 655 N N . GLN A 1 80 ? 9.054 -6.754 3.306 1.00 97.38 80 GLN A N 1
ATOM 656 C CA . GLN A 1 80 ? 10.321 -6.057 3.074 1.00 97.38 80 GLN A CA 1
ATOM 657 C C . GLN A 1 80 ? 11.375 -6.960 2.421 1.00 97.38 80 GLN A C 1
ATOM 659 O O . GLN A 1 80 ? 12.112 -6.490 1.553 1.00 97.38 80 GLN A O 1
ATOM 664 N N . GLN A 1 81 ? 11.458 -8.240 2.809 1.00 97.75 81 GLN A N 1
ATOM 665 C CA . GLN A 1 81 ? 12.399 -9.202 2.224 1.00 97.75 81 GLN A CA 1
ATOM 666 C C . GLN A 1 81 ? 12.122 -9.483 0.741 1.00 97.75 81 GLN A C 1
ATOM 668 O O . GLN A 1 81 ? 13.078 -9.695 -0.007 1.00 97.75 81 GLN A O 1
ATOM 673 N N . ARG A 1 82 ? 10.863 -9.414 0.278 1.00 98.19 82 ARG A N 1
ATOM 674 C CA . ARG A 1 82 ? 10.514 -9.589 -1.149 1.00 98.19 82 ARG A CA 1
ATOM 675 C C . ARG A 1 82 ? 11.226 -8.573 -2.046 1.00 98.19 82 ARG A C 1
ATOM 677 O O . ARG A 1 82 ? 11.600 -8.925 -3.164 1.00 98.19 82 ARG A O 1
ATOM 684 N N . PHE A 1 83 ? 11.467 -7.363 -1.533 1.00 97.69 83 PHE A N 1
ATOM 685 C CA . PHE A 1 83 ? 12.152 -6.263 -2.222 1.00 97.69 83 PHE A CA 1
ATOM 686 C C . PHE A 1 83 ? 13.684 -6.265 -2.065 1.00 97.69 83 PHE A C 1
ATOM 688 O O . PHE A 1 83 ? 14.367 -5.480 -2.724 1.00 97.69 83 PHE A O 1
ATOM 695 N N . GLN A 1 84 ? 14.252 -7.107 -1.195 1.00 96.12 84 GLN A N 1
ATOM 696 C CA . GLN A 1 84 ? 15.703 -7.167 -0.986 1.00 96.12 84 GLN A CA 1
ATOM 697 C C . GLN A 1 84 ? 16.408 -8.017 -2.047 1.00 96.12 84 GLN A C 1
ATOM 699 O O . GLN A 1 84 ? 15.791 -8.723 -2.845 1.00 96.12 84 GLN A O 1
ATOM 704 N N . ARG A 1 85 ? 17.747 -7.989 -2.039 1.00 95.44 85 ARG A N 1
ATOM 705 C CA . ARG A 1 85 ? 18.568 -8.886 -2.862 1.00 95.44 85 ARG A CA 1
ATOM 706 C C . ARG A 1 85 ? 18.191 -10.347 -2.587 1.00 95.44 85 ARG A C 1
ATOM 708 O O . ARG A 1 85 ? 18.201 -10.787 -1.445 1.00 95.44 85 ARG A O 1
ATOM 715 N N . GLY A 1 86 ? 17.905 -11.094 -3.653 1.00 95.44 86 GLY A N 1
ATOM 716 C CA . GLY A 1 86 ? 17.434 -12.482 -3.571 1.00 95.44 86 GLY A CA 1
ATOM 717 C C . GLY A 1 86 ? 15.940 -12.628 -3.256 1.00 95.44 86 GLY A C 1
ATOM 718 O O . GLY A 1 86 ? 15.433 -13.745 -3.277 1.00 95.44 86 GLY A O 1
ATOM 719 N N . GLY A 1 87 ? 15.235 -11.521 -3.008 1.00 97.62 87 GLY A N 1
ATOM 720 C CA . GLY A 1 87 ? 13.795 -11.487 -2.795 1.00 97.62 87 GLY A CA 1
ATOM 721 C C . GLY A 1 87 ? 12.996 -11.796 -4.061 1.00 97.62 87 GLY A C 1
ATOM 722 O O . GLY A 1 87 ? 13.485 -11.697 -5.191 1.00 97.62 87 GLY A O 1
ATOM 723 N N . THR A 1 88 ? 11.732 -12.170 -3.873 1.00 98.00 88 THR A N 1
ATOM 724 C CA . THR A 1 88 ? 10.851 -12.603 -4.965 1.00 98.00 88 THR A CA 1
ATOM 725 C C . THR A 1 88 ? 10.568 -11.509 -5.986 1.00 98.00 88 THR A C 1
ATOM 727 O O . THR A 1 88 ? 10.343 -11.845 -7.143 1.00 98.00 88 THR A O 1
ATOM 730 N N . TYR A 1 89 ? 10.618 -10.228 -5.602 1.00 98.31 89 TYR A N 1
ATOM 731 C CA . TYR A 1 89 ? 10.333 -9.100 -6.495 1.00 98.31 89 TYR A CA 1
ATOM 732 C C . TYR A 1 89 ? 11.558 -8.578 -7.242 1.00 98.31 89 TYR A C 1
ATOM 734 O O . TYR A 1 89 ? 11.414 -7.681 -8.066 1.00 98.31 89 TYR A O 1
ATOM 742 N N . VAL A 1 90 ? 12.752 -9.153 -7.050 1.00 98.00 90 VAL A N 1
ATOM 743 C CA . VAL A 1 90 ? 13.957 -8.757 -7.803 1.00 98.00 90 VAL A CA 1
ATOM 744 C C . VAL A 1 90 ? 13.725 -8.681 -9.324 1.00 98.00 90 VAL A C 1
ATOM 746 O O . VAL A 1 90 ? 14.221 -7.732 -9.929 1.00 98.00 90 VAL A O 1
ATOM 749 N N . PRO A 1 91 ? 12.977 -9.598 -9.976 1.00 98.38 91 PRO A N 1
ATOM 750 C CA . PRO A 1 91 ? 12.662 -9.462 -11.398 1.00 98.38 91 PRO A CA 1
ATOM 751 C C . PRO A 1 91 ? 11.786 -8.241 -11.719 1.00 98.38 91 PRO A C 1
ATOM 753 O O . PRO A 1 91 ? 12.086 -7.534 -12.674 1.00 98.38 91 PRO A O 1
ATOM 756 N N . ILE A 1 92 ? 10.779 -7.938 -10.889 1.00 98.25 92 ILE A N 1
ATOM 757 C CA . ILE A 1 92 ? 9.924 -6.741 -11.026 1.00 98.25 92 ILE A CA 1
ATOM 758 C C . ILE A 1 92 ? 10.779 -5.478 -10.891 1.00 98.25 92 ILE A C 1
ATOM 760 O O . ILE A 1 92 ? 10.682 -4.571 -11.711 1.00 98.25 92 ILE A O 1
ATOM 764 N N . LEU A 1 93 ? 11.699 -5.456 -9.919 1.00 97.06 93 LEU A N 1
ATOM 765 C CA . LEU A 1 93 ? 12.539 -4.294 -9.622 1.00 97.06 93 LEU A CA 1
ATOM 766 C C . LEU A 1 93 ? 13.496 -3.890 -10.751 1.00 97.06 93 LEU A C 1
ATOM 768 O O . LEU A 1 93 ? 13.966 -2.757 -10.766 1.00 97.06 93 LEU A O 1
ATOM 772 N N . LYS A 1 94 ? 13.748 -4.765 -11.731 1.00 97.06 94 LYS A N 1
ATOM 773 C CA . LYS A 1 94 ? 14.487 -4.409 -12.956 1.00 97.06 94 LYS A CA 1
ATOM 774 C C . LYS A 1 94 ? 13.700 -3.466 -13.872 1.00 97.06 94 LYS A C 1
ATOM 776 O O . LYS A 1 94 ? 14.297 -2.802 -14.714 1.00 97.06 94 LYS A O 1
ATOM 781 N N . HIS A 1 95 ? 12.380 -3.415 -13.704 1.00 96.69 95 HIS A N 1
ATOM 782 C CA . HIS A 1 95 ? 11.437 -2.616 -14.488 1.00 96.69 95 HIS A CA 1
ATOM 783 C C . HIS A 1 95 ? 10.778 -1.506 -13.655 1.00 96.69 95 HIS A C 1
ATOM 785 O O . HIS A 1 95 ? 9.825 -0.879 -14.108 1.00 96.69 95 HIS A O 1
ATOM 791 N N . THR A 1 96 ? 11.271 -1.258 -12.442 1.00 97.06 96 THR A N 1
ATOM 792 C CA . THR A 1 96 ? 10.706 -0.313 -11.474 1.00 97.06 96 THR A CA 1
ATOM 793 C C . THR A 1 96 ? 11.745 0.751 -11.148 1.00 97.06 96 THR A C 1
ATOM 795 O O . THR A 1 96 ? 12.891 0.410 -10.858 1.00 97.06 96 THR A O 1
ATOM 798 N N . LYS A 1 97 ? 11.378 2.041 -11.151 1.00 97.75 97 LYS A N 1
ATOM 799 C CA . LYS A 1 97 ? 12.302 3.107 -10.697 1.00 97.75 97 LYS A CA 1
ATOM 800 C C . LYS A 1 97 ? 12.046 3.503 -9.248 1.00 97.75 97 LYS A C 1
ATOM 802 O O . LYS A 1 97 ? 12.968 3.975 -8.584 1.00 97.75 97 LYS A O 1
ATOM 807 N N . GLN A 1 98 ? 10.819 3.332 -8.756 1.00 97.62 98 GLN A N 1
ATOM 808 C CA . GLN A 1 98 ? 10.442 3.643 -7.377 1.00 97.62 98 GLN A CA 1
ATOM 809 C C . GLN A 1 98 ? 9.506 2.585 -6.808 1.00 97.62 98 GLN A C 1
ATOM 811 O O . GLN A 1 98 ? 8.670 2.037 -7.519 1.00 97.62 98 GLN A O 1
ATOM 816 N N . TRP A 1 99 ? 9.644 2.296 -5.519 1.00 97.94 99 TRP A N 1
ATOM 817 C CA . TRP A 1 99 ? 8.742 1.386 -4.832 1.00 97.94 99 TRP A CA 1
ATOM 818 C C . TRP A 1 99 ? 8.476 1.841 -3.408 1.00 97.94 99 TRP A C 1
ATOM 820 O O . TRP A 1 99 ? 9.293 2.551 -2.820 1.00 97.94 99 TRP A O 1
ATOM 830 N N . ALA A 1 100 ? 7.331 1.429 -2.878 1.00 98.06 100 ALA A N 1
ATOM 831 C CA . ALA A 1 100 ? 6.930 1.710 -1.511 1.00 98.06 100 ALA A CA 1
ATOM 832 C C . ALA A 1 100 ? 6.205 0.509 -0.903 1.00 98.06 100 ALA A C 1
ATOM 834 O O . ALA A 1 100 ? 5.476 -0.205 -1.590 1.00 98.06 100 ALA A O 1
ATOM 835 N N . ILE A 1 101 ? 6.404 0.324 0.397 1.00 98.44 101 ILE A N 1
ATOM 836 C CA . ILE A 1 101 ? 5.581 -0.533 1.242 1.00 98.44 101 ILE A CA 1
ATOM 837 C C . ILE A 1 101 ? 4.725 0.401 2.091 1.00 98.44 101 ILE A C 1
ATOM 839 O O . ILE A 1 101 ? 5.261 1.245 2.807 1.00 98.44 101 ILE A O 1
ATOM 843 N N . ILE A 1 102 ? 3.407 0.279 1.991 1.00 98.31 102 ILE A N 1
ATOM 844 C CA . ILE A 1 102 ? 2.452 1.105 2.727 1.00 98.31 102 ILE A CA 1
ATOM 845 C C . ILE A 1 102 ? 1.825 0.242 3.818 1.00 98.31 102 ILE A C 1
ATOM 847 O O . ILE A 1 102 ? 1.008 -0.631 3.537 1.00 98.31 102 ILE A O 1
ATOM 851 N N . ASP A 1 103 ? 2.215 0.493 5.064 1.00 97.88 103 ASP A N 1
ATOM 852 C CA . ASP A 1 103 ? 1.688 -0.202 6.237 1.00 97.88 103 ASP A CA 1
ATOM 853 C C . ASP A 1 103 ? 0.555 0.614 6.863 1.00 97.88 103 ASP A C 1
ATOM 855 O O . ASP A 1 103 ? 0.783 1.650 7.502 1.00 97.88 103 ASP A O 1
ATOM 859 N N . ILE A 1 104 ? -0.677 0.158 6.639 1.00 97.19 104 ILE A N 1
ATOM 860 C CA . ILE A 1 104 ? -1.892 0.812 7.118 1.00 97.19 104 ILE A CA 1
ATOM 861 C C . ILE A 1 104 ? -2.235 0.260 8.496 1.00 97.19 104 ILE A C 1
ATOM 863 O O . ILE A 1 104 ? -2.593 -0.904 8.657 1.00 97.19 104 ILE A O 1
ATOM 867 N N . ARG A 1 105 ? -2.132 1.112 9.509 1.00 95.88 105 ARG A N 1
ATOM 868 C CA . ARG A 1 105 ? -2.286 0.742 10.910 1.00 95.88 105 ARG A CA 1
ATOM 869 C C . ARG A 1 105 ? -3.550 1.345 11.500 1.00 95.88 105 ARG A C 1
ATOM 871 O O . ARG A 1 105 ? -3.897 2.501 11.244 1.00 95.88 105 ARG A O 1
ATOM 878 N N . ASN A 1 106 ? -4.215 0.576 12.352 1.00 93.44 106 ASN A N 1
ATOM 879 C CA . ASN A 1 106 ? -5.341 1.071 13.134 1.00 93.44 106 ASN A CA 1
ATOM 880 C C . ASN A 1 106 ? -4.928 2.182 14.126 1.00 93.44 106 ASN A C 1
ATOM 882 O O . ASN A 1 106 ? -3.757 2.335 14.479 1.00 93.44 106 ASN A O 1
ATOM 886 N N . SER A 1 107 ? -5.921 2.918 14.629 1.00 92.62 107 SER A N 1
ATOM 887 C CA . SER A 1 107 ? -5.745 4.091 15.501 1.00 92.62 107 SER A CA 1
ATOM 888 C C . SER A 1 107 ? -5.002 3.832 16.813 1.00 92.62 107 SER A C 1
ATOM 890 O O . SER A 1 107 ? -4.487 4.765 17.425 1.00 92.62 107 SER A O 1
ATOM 892 N N . LYS A 1 108 ? -4.939 2.577 17.270 1.00 91.38 108 LYS A N 1
ATOM 893 C CA . LYS A 1 108 ? -4.285 2.200 18.532 1.00 91.38 108 LYS A CA 1
ATOM 894 C C . LYS A 1 108 ? -2.796 1.915 18.351 1.00 91.38 108 LYS A C 1
ATOM 896 O O . LYS A 1 108 ? -2.077 1.764 19.339 1.00 91.38 108 LYS A O 1
ATOM 901 N N . MET A 1 109 ? -2.330 1.812 17.110 1.00 93.31 109 MET A N 1
ATOM 902 C CA . MET A 1 109 ? -0.938 1.529 16.794 1.00 93.31 109 MET A CA 1
ATOM 903 C C . MET A 1 109 ? -0.117 2.805 16.635 1.00 93.31 109 MET A C 1
ATOM 905 O O . MET A 1 109 ? -0.625 3.907 16.446 1.00 93.31 109 MET A O 1
ATOM 909 N N . LYS A 1 110 ? 1.202 2.633 16.700 1.00 92.31 110 LYS A N 1
ATOM 910 C CA . LYS A 1 110 ? 2.183 3.691 16.459 1.00 92.31 110 LYS A CA 1
ATOM 911 C C . LYS A 1 110 ? 3.093 3.263 15.323 1.00 92.31 110 LYS A C 1
ATOM 913 O O . LYS A 1 110 ? 3.346 2.070 15.167 1.00 92.31 110 LYS A O 1
ATOM 918 N N . ALA A 1 111 ? 3.602 4.220 14.556 1.00 91.38 111 ALA A N 1
ATOM 919 C CA . ALA A 1 111 ? 4.709 3.948 13.648 1.00 91.38 111 ALA A CA 1
ATOM 920 C C . ALA A 1 111 ? 5.994 3.655 14.448 1.00 91.38 111 ALA A C 1
ATOM 922 O O . ALA A 1 111 ? 6.133 4.153 15.573 1.00 91.38 111 ALA A O 1
ATOM 923 N N . PRO A 1 112 ? 6.956 2.911 13.874 1.00 91.06 112 PRO A N 1
ATOM 924 C CA . PRO A 1 112 ? 8.263 2.713 14.484 1.00 91.06 112 PRO A CA 1
ATOM 925 C C . PRO A 1 112 ? 8.977 4.044 14.756 1.00 91.06 112 PRO A C 1
ATOM 927 O O . PRO A 1 112 ? 8.712 5.069 14.112 1.00 91.06 112 PRO A O 1
ATOM 930 N N . GLU A 1 113 ? 9.924 4.021 15.690 1.00 89.69 113 GLU A N 1
ATOM 931 C CA . GLU A 1 113 ? 10.888 5.110 15.885 1.00 89.69 113 GLU A CA 1
ATOM 932 C C . GLU A 1 113 ? 11.645 5.388 14.582 1.00 89.69 113 GLU A C 1
ATOM 934 O O . GLU A 1 113 ? 11.860 4.475 13.785 1.00 89.69 113 GLU A O 1
ATOM 939 N N . SER A 1 114 ? 12.051 6.641 14.357 1.00 86.94 114 SER A N 1
ATOM 940 C CA . SER A 1 114 ? 12.687 7.079 13.104 1.00 86.94 114 SER A CA 1
ATOM 941 C C . SER A 1 114 ? 13.874 6.204 12.694 1.00 86.94 114 SER A C 1
ATOM 943 O O . SER A 1 114 ? 13.982 5.846 11.528 1.00 86.94 114 SER A O 1
ATOM 945 N N . GLU A 1 115 ? 14.706 5.790 13.650 1.00 87.69 115 GLU A N 1
ATOM 946 C CA . GLU A 1 115 ? 15.894 4.953 13.423 1.00 87.69 115 GLU A CA 1
ATOM 947 C C . GLU A 1 115 ? 15.571 3.540 12.914 1.00 87.69 115 GLU A C 1
ATOM 949 O O . GLU A 1 115 ? 16.407 2.894 12.286 1.00 87.69 115 GLU A O 1
ATOM 954 N N . LYS A 1 116 ? 14.351 3.051 13.168 1.00 90.38 116 LYS A N 1
ATOM 955 C CA . LYS A 1 116 ? 13.897 1.709 12.774 1.00 90.38 116 LYS A CA 1
ATOM 956 C C . LYS A 1 116 ? 13.143 1.700 11.442 1.00 90.38 116 LYS A C 1
ATOM 958 O O . LYS A 1 116 ? 12.841 0.624 10.927 1.00 90.38 116 LYS A O 1
ATOM 963 N N . ARG A 1 117 ? 12.819 2.867 10.876 1.00 93.00 117 ARG A N 1
ATOM 964 C CA . ARG A 1 117 ? 12.055 2.963 9.623 1.00 93.00 117 ARG A CA 1
ATOM 965 C C . ARG A 1 117 ? 12.947 2.653 8.432 1.00 93.00 117 ARG A C 1
ATOM 967 O O . ARG A 1 117 ? 14.026 3.226 8.289 1.00 93.00 117 ARG A O 1
ATOM 974 N N . LYS A 1 118 ? 12.482 1.785 7.531 1.00 94.50 118 LYS A N 1
ATOM 975 C CA . LYS A 1 118 ? 13.191 1.546 6.271 1.00 94.50 118 LYS A CA 1
ATOM 976 C C . LYS A 1 118 ? 12.839 2.618 5.249 1.00 94.50 118 LYS A C 1
ATOM 978 O O . LYS A 1 118 ? 11.750 3.182 5.246 1.00 94.50 118 LYS A O 1
ATOM 983 N N . ARG A 1 119 ? 13.787 2.866 4.344 1.00 95.19 119 ARG A N 1
ATOM 984 C CA . ARG A 1 119 ? 13.760 3.947 3.346 1.00 95.19 119 ARG A CA 1
ATOM 985 C C . ARG A 1 119 ? 12.489 4.017 2.492 1.00 95.19 119 ARG A C 1
ATOM 987 O O . ARG A 1 119 ? 12.182 5.096 2.007 1.00 95.19 119 ARG A O 1
ATOM 994 N N . ASN A 1 120 ? 11.804 2.900 2.272 1.00 97.12 120 ASN A N 1
ATOM 995 C CA . ASN A 1 120 ? 10.648 2.824 1.379 1.00 97.12 120 ASN A CA 1
ATOM 996 C C . ASN A 1 120 ? 9.362 2.425 2.117 1.00 97.12 120 ASN A C 1
ATOM 998 O O . ASN A 1 120 ? 8.370 2.106 1.468 1.00 97.12 120 ASN A O 1
ATOM 1002 N N . ASP A 1 121 ? 9.376 2.448 3.450 1.00 97.38 121 ASP A N 1
ATOM 1003 C CA . ASP A 1 121 ? 8.198 2.141 4.254 1.00 97.38 121 ASP A CA 1
ATOM 1004 C C . ASP A 1 121 ? 7.456 3.435 4.591 1.00 97.38 121 ASP A C 1
ATOM 1006 O O . ASP A 1 121 ? 8.010 4.341 5.220 1.00 97.38 121 ASP A O 1
ATOM 1010 N N . ILE A 1 122 ? 6.192 3.510 4.199 1.00 97.94 122 ILE A N 1
ATOM 1011 C CA . ILE A 1 122 ? 5.273 4.586 4.554 1.00 97.94 122 ILE A CA 1
ATOM 1012 C C . ILE A 1 122 ? 4.281 4.016 5.559 1.00 97.94 122 ILE A C 1
ATOM 1014 O O . ILE A 1 122 ? 3.659 2.986 5.308 1.00 97.94 122 ILE A O 1
ATOM 1018 N N . TYR A 1 123 ? 4.119 4.693 6.690 1.00 97.75 123 TYR A N 1
ATOM 1019 C CA . TYR A 1 123 ? 3.181 4.275 7.726 1.00 97.75 123 TYR A CA 1
ATOM 1020 C C . TYR A 1 123 ? 1.952 5.171 7.676 1.00 97.75 123 TYR A C 1
ATOM 1022 O O . TYR A 1 123 ? 2.077 6.397 7.668 1.00 97.75 123 TYR A O 1
ATOM 1030 N N . VAL A 1 124 ? 0.774 4.561 7.663 1.00 97.56 124 VAL A N 1
ATOM 1031 C CA . VAL A 1 124 ? -0.510 5.264 7.633 1.00 97.56 124 VAL A CA 1
ATOM 1032 C C . VAL A 1 124 ? -1.237 4.946 8.928 1.00 97.56 124 VAL A C 1
ATOM 1034 O O . VAL A 1 124 ? -1.643 3.809 9.131 1.00 97.56 124 VAL A O 1
ATOM 1037 N N . ILE A 1 125 ? -1.390 5.921 9.823 1.00 97.25 125 ILE A N 1
ATOM 1038 C CA . ILE A 1 125 ? -2.143 5.737 11.070 1.00 97.25 125 ILE A CA 1
ATOM 1039 C C . ILE A 1 125 ? -3.570 6.226 10.851 1.00 97.25 125 ILE A C 1
ATOM 1041 O O . ILE A 1 125 ? -3.792 7.421 10.661 1.00 97.25 125 ILE A O 1
ATOM 1045 N N . CYS A 1 126 ? -4.538 5.313 10.857 1.00 95.81 126 CYS A N 1
ATOM 1046 C CA . CYS A 1 126 ? -5.943 5.655 10.661 1.00 95.81 126 CYS A CA 1
ATOM 1047 C C . CYS A 1 126 ? -6.565 6.284 11.910 1.00 95.81 126 CYS A C 1
ATOM 1049 O O . CYS A 1 126 ? -6.369 5.795 13.020 1.00 95.81 126 CYS A O 1
ATOM 1051 N N . GLY A 1 127 ? -7.393 7.314 11.724 1.00 94.38 127 GLY A N 1
ATOM 1052 C CA . GLY A 1 127 ? -8.341 7.755 12.747 1.00 94.38 127 GLY A CA 1
ATOM 1053 C C . GLY A 1 127 ? -9.399 6.680 13.029 1.00 94.38 127 GLY A C 1
ATOM 1054 O O . GLY A 1 127 ? -9.684 5.845 12.169 1.00 94.38 127 GLY A O 1
ATOM 1055 N N . GLU A 1 128 ? -9.999 6.697 14.224 1.00 90.44 128 GLU A N 1
ATOM 1056 C CA . GLU A 1 128 ? -10.945 5.659 14.686 1.00 90.44 128 GLU A CA 1
ATOM 1057 C C . GLU A 1 128 ? -12.140 5.442 13.747 1.00 90.44 128 GLU A C 1
ATOM 1059 O O . GLU A 1 128 ? -12.640 4.327 13.617 1.00 90.44 128 GLU A O 1
ATOM 1064 N N . ASN A 1 129 ? -12.577 6.498 13.065 1.00 90.19 129 ASN A N 1
ATOM 1065 C CA . ASN A 1 129 ? -13.692 6.486 12.126 1.00 90.19 129 ASN A CA 1
ATOM 1066 C C . ASN A 1 129 ? -13.245 6.494 10.654 1.00 90.19 129 ASN A C 1
ATOM 1068 O O . ASN A 1 129 ? -14.081 6.651 9.773 1.00 90.19 129 ASN A O 1
ATOM 1072 N N . PHE A 1 130 ? -11.955 6.336 10.353 1.00 92.50 130 PHE A N 1
ATOM 1073 C CA . PHE A 1 130 ? -11.420 6.409 8.987 1.00 92.50 130 PHE A CA 1
ATOM 1074 C C . PHE A 1 130 ? -11.701 7.733 8.247 1.00 92.50 130 PHE A C 1
ATOM 1076 O O . PHE A 1 130 ? -11.614 7.767 7.024 1.00 92.50 130 PHE A O 1
ATOM 1083 N N . GLU A 1 131 ? -12.035 8.828 8.940 1.00 94.31 131 GLU A N 1
ATOM 1084 C CA . GLU A 1 131 ? -12.226 10.151 8.312 1.00 94.31 131 GLU A CA 1
ATOM 1085 C C . GLU A 1 131 ? -10.911 10.905 8.109 1.00 94.31 131 GLU A C 1
ATOM 1087 O O . GLU A 1 131 ? -10.837 11.873 7.349 1.00 94.31 131 GLU A O 1
ATOM 1092 N N . SER A 1 132 ? -9.851 10.457 8.769 1.00 95.31 132 SER A N 1
ATOM 1093 C CA . SER A 1 132 ? -8.511 10.992 8.607 1.00 95.31 132 SER A CA 1
ATOM 1094 C C . SER A 1 132 ? -7.458 9.904 8.741 1.00 95.31 132 SER A C 1
ATOM 1096 O O . SER A 1 132 ? -7.693 8.831 9.307 1.00 95.31 132 SER A O 1
ATOM 1098 N N . VAL A 1 133 ? -6.282 10.199 8.202 1.00 96.56 133 VAL A N 1
ATOM 1099 C CA . VAL A 1 133 ? -5.068 9.415 8.393 1.00 96.56 133 VAL A CA 1
ATOM 1100 C C . VAL A 1 133 ? -3.900 10.349 8.667 1.00 96.56 133 VAL A C 1
ATOM 1102 O O . VAL A 1 133 ? -3.848 11.451 8.127 1.00 96.56 133 VAL A O 1
ATOM 1105 N N . GLN A 1 134 ? -2.941 9.888 9.459 1.00 97.62 134 GLN A N 1
ATOM 1106 C CA . GLN A 1 134 ? -1.621 10.499 9.532 1.00 97.62 134 GLN A CA 1
ATOM 1107 C C . GLN A 1 134 ? -0.649 9.667 8.700 1.00 97.62 134 GLN A C 1
ATOM 1109 O O . GLN A 1 134 ? -0.413 8.494 8.998 1.00 97.62 134 GLN A O 1
ATOM 1114 N N . LEU A 1 135 ? -0.076 10.274 7.667 1.00 97.69 135 LEU A N 1
ATOM 1115 C CA . LEU A 1 135 ? 1.036 9.715 6.912 1.00 97.69 135 LEU A CA 1
ATOM 1116 C C . LEU A 1 135 ? 2.328 10.002 7.661 1.00 97.69 135 LEU A C 1
ATOM 1118 O O . LEU A 1 135 ? 2.550 11.117 8.130 1.00 97.69 135 LEU A O 1
ATOM 1122 N N . ILE A 1 136 ? 3.187 8.998 7.770 1.00 97.38 136 ILE A N 1
ATOM 1123 C CA . ILE A 1 136 ? 4.497 9.113 8.395 1.00 97.38 136 ILE A CA 1
ATOM 1124 C C . ILE A 1 136 ? 5.525 8.530 7.431 1.00 97.38 136 ILE A C 1
ATOM 1126 O O . ILE A 1 136 ? 5.536 7.329 7.152 1.00 97.38 136 ILE A O 1
ATOM 1130 N N . TYR A 1 137 ? 6.405 9.396 6.942 1.00 95.94 137 TYR A N 1
ATOM 1131 C CA . TYR A 1 137 ? 7.413 9.056 5.950 1.00 95.94 137 TYR A CA 1
ATOM 1132 C C . TYR A 1 137 ? 8.716 8.552 6.603 1.00 95.94 137 TYR A C 1
ATOM 1134 O O . TYR A 1 137 ? 8.991 8.839 7.781 1.00 95.94 137 TYR A O 1
ATOM 1142 N N . PRO A 1 138 ? 9.566 7.839 5.838 1.00 93.25 138 PRO A N 1
ATOM 1143 C CA . PRO A 1 138 ? 10.858 7.334 6.308 1.00 93.25 138 PRO A CA 1
ATOM 1144 C C . PRO A 1 138 ? 11.760 8.404 6.932 1.00 93.25 138 PRO A C 1
ATOM 1146 O O . PRO A 1 138 ? 12.435 8.148 7.923 1.00 93.25 138 PRO A O 1
ATOM 1149 N N . ASN A 1 139 ? 11.746 9.619 6.381 1.00 91.94 139 ASN A N 1
ATOM 1150 C CA . ASN A 1 139 ? 12.566 10.740 6.845 1.00 91.94 139 ASN A CA 1
ATOM 1151 C C . ASN A 1 139 ? 12.032 11.420 8.120 1.00 91.94 139 ASN A C 1
ATOM 1153 O O . ASN A 1 139 ? 12.633 12.382 8.587 1.00 91.94 139 ASN A O 1
ATOM 1157 N N . GLY A 1 140 ? 10.908 10.956 8.670 1.00 90.50 140 GLY A N 1
ATOM 1158 C CA . GLY A 1 140 ? 10.290 11.551 9.851 1.00 90.50 140 GLY A CA 1
ATOM 1159 C C . GLY A 1 140 ? 9.173 12.547 9.557 1.00 90.50 140 GLY A C 1
ATOM 1160 O O . GLY A 1 140 ? 8.427 12.858 10.486 1.00 90.50 140 GLY A O 1
ATOM 1161 N N . ASN A 1 141 ? 9.013 12.989 8.303 1.00 94.75 141 ASN A N 1
ATOM 1162 C CA . ASN A 1 141 ? 7.935 13.897 7.920 1.00 94.75 141 ASN A CA 1
ATOM 1163 C C . ASN A 1 141 ? 6.576 13.266 8.214 1.00 94.75 141 ASN A C 1
ATOM 1165 O O . ASN A 1 141 ? 6.397 12.050 8.077 1.00 94.75 141 ASN A O 1
ATOM 1169 N N . LYS A 1 142 ? 5.623 14.110 8.607 1.00 96.56 142 LYS A N 1
ATOM 1170 C CA . LYS A 1 142 ? 4.253 13.706 8.896 1.00 96.56 142 LYS A CA 1
ATOM 1171 C C . LYS A 1 142 ? 3.272 14.614 8.181 1.00 96.56 142 LYS A C 1
ATOM 1173 O O . LYS A 1 142 ? 3.505 15.818 8.112 1.00 96.56 142 LYS A O 1
ATOM 1178 N N . GLU A 1 143 ? 2.182 14.035 7.704 1.00 97.50 143 GLU A N 1
ATOM 1179 C CA . GLU A 1 143 ? 1.088 14.758 7.061 1.00 97.50 143 GLU A CA 1
ATOM 1180 C C . GLU A 1 143 ? -0.243 14.216 7.576 1.00 97.50 143 GLU A C 1
ATOM 1182 O O . GLU A 1 143 ? -0.488 13.013 7.517 1.00 97.50 143 GLU A O 1
ATOM 1187 N N . ASP A 1 144 ? -1.105 15.097 8.075 1.00 96.69 144 ASP A N 1
ATOM 1188 C CA . ASP A 1 144 ? -2.463 14.740 8.472 1.00 96.69 144 ASP A CA 1
ATOM 1189 C C . ASP A 1 144 ? -3.414 15.000 7.300 1.00 96.69 144 ASP A C 1
ATOM 1191 O O . ASP A 1 144 ? -3.562 16.128 6.830 1.00 96.69 144 ASP A O 1
ATOM 1195 N N . ILE A 1 145 ? -4.062 13.942 6.819 1.00 94.25 145 ILE A N 1
ATOM 1196 C CA . ILE A 1 145 ? -4.906 13.959 5.626 1.00 94.25 145 ILE A CA 1
ATOM 1197 C C . ILE A 1 145 ? -6.337 13.615 6.020 1.00 94.25 145 ILE A C 1
ATOM 1199 O O . ILE A 1 145 ? -6.588 12.601 6.673 1.00 94.25 145 ILE A O 1
ATOM 1203 N N . ARG A 1 146 ? -7.303 14.429 5.581 1.00 94.00 146 ARG A N 1
ATOM 1204 C CA . ARG A 1 146 ? -8.723 14.064 5.643 1.00 94.00 146 ARG A CA 1
ATOM 1205 C C . ARG A 1 146 ? -9.078 13.160 4.472 1.00 94.00 146 ARG A C 1
ATOM 1207 O O . ARG A 1 146 ? -8.790 13.473 3.319 1.00 94.00 146 ARG A O 1
ATOM 1214 N N . LEU A 1 147 ? -9.738 12.050 4.767 1.00 90.81 147 LEU A N 1
ATOM 1215 C CA . LEU A 1 147 ? -10.274 11.146 3.765 1.00 90.81 147 LEU A CA 1
ATOM 1216 C C . LEU A 1 147 ? -11.654 11.660 3.348 1.00 90.81 147 LEU A C 1
ATOM 1218 O O . LEU A 1 147 ? -12.633 11.492 4.060 1.00 90.81 147 LEU A O 1
ATOM 1222 N N . LEU A 1 148 ? -11.723 12.321 2.194 1.00 84.75 148 LEU A N 1
ATOM 1223 C CA . LEU A 1 148 ? -12.976 12.893 1.680 1.00 84.75 148 LEU A CA 1
ATOM 1224 C C . LEU A 1 148 ? -13.799 11.869 0.898 1.00 84.75 148 LEU A C 1
ATOM 1226 O O . LEU A 1 148 ? -15.024 11.930 0.870 1.00 84.75 148 LEU A O 1
ATOM 1230 N N . GLY A 1 149 ? -13.119 10.895 0.291 1.00 75.56 149 GLY A N 1
ATOM 1231 C CA . GLY A 1 149 ? -13.773 9.820 -0.436 1.00 75.56 149 GLY A CA 1
ATOM 1232 C C . GLY A 1 149 ? -14.538 10.253 -1.674 1.00 75.56 149 GLY A C 1
ATOM 1233 O O . GLY A 1 149 ? -15.448 9.499 -2.016 1.00 75.56 149 GLY A O 1
ATOM 1234 N N . GLU A 1 150 ? -14.183 11.404 -2.268 1.00 67.38 150 GLU A N 1
ATOM 1235 C CA . GLU A 1 150 ? -14.967 12.124 -3.279 1.00 67.38 150 GLU A CA 1
ATOM 1236 C C . GLU A 1 150 ? -15.806 11.185 -4.148 1.00 67.38 150 GLU A C 1
ATOM 1238 O O . GLU A 1 150 ? -15.314 10.296 -4.848 1.00 67.38 150 GLU A O 1
ATOM 1243 N N . GLU A 1 151 ? -17.119 11.363 -4.016 1.00 56.34 151 GLU A N 1
ATOM 1244 C CA . GLU A 1 151 ? -18.114 10.752 -4.873 1.00 56.34 151 GLU A CA 1
ATOM 1245 C C . GLU A 1 151 ? -18.016 11.468 -6.221 1.00 56.34 151 GLU A C 1
ATOM 1247 O O . GLU A 1 151 ? -18.773 12.395 -6.490 1.00 56.34 151 GLU A O 1
ATOM 1252 N N . ASN A 1 152 ? -17.093 11.049 -7.090 1.00 47.09 152 ASN A N 1
ATOM 1253 C CA . ASN A 1 152 ? -17.276 11.289 -8.519 1.00 47.09 152 ASN A CA 1
ATOM 1254 C C . ASN A 1 152 ? -18.441 10.405 -8.981 1.00 47.09 152 ASN A C 1
ATOM 1256 O O . ASN A 1 152 ? -18.265 9.379 -9.636 1.00 47.09 152 ASN A O 1
ATOM 1260 N N . LEU A 1 153 ? -19.650 10.812 -8.586 1.00 44.53 153 LEU A N 1
ATOM 1261 C CA . LEU A 1 153 ? -20.870 10.593 -9.339 1.00 44.53 153 LEU A CA 1
ATOM 1262 C C . LEU A 1 153 ? -20.678 11.363 -10.646 1.00 44.53 153 LEU A C 1
ATOM 1264 O O . LEU A 1 153 ? -21.137 12.493 -10.795 1.00 44.53 153 LEU A O 1
ATOM 1268 N N . LEU A 1 154 ? -19.930 10.778 -11.578 1.00 42.06 154 LEU A N 1
ATOM 1269 C CA . LEU A 1 154 ? -20.148 11.107 -12.974 1.00 42.06 154 LEU A CA 1
ATOM 1270 C C . LEU A 1 154 ? -21.574 10.638 -13.270 1.00 42.06 154 LEU A C 1
ATOM 1272 O O . LEU A 1 154 ? -21.865 9.441 -13.203 1.00 42.06 154 LEU A O 1
ATOM 1276 N N . GLY A 1 155 ? -22.454 11.631 -13.410 1.00 40.81 155 GLY A N 1
ATOM 1277 C CA . GLY A 1 155 ? -23.834 11.469 -13.848 1.00 40.81 155 GLY A CA 1
ATOM 1278 C C . GLY A 1 155 ? -23.960 11.098 -15.315 1.00 40.81 155 GLY A C 1
ATOM 1279 O O . GLY A 1 155 ? -22.929 10.827 -15.971 1.00 40.81 155 GLY A O 1
#

Foldseek 3Di:
DALVCLQPDPCADPVRHHAQVSVLVLCQVVCVVPDDPPKDKDAQDAVVLPFPGGQGIFIPDPQREGEHEDEDCVPVVLVVQLPDVVHRCPSVVVRGNYYAYEYEYEQVDDDDDLVPADQRYWYWYADNSNQWIWIAHSNGDIDIDGRNVDPPPPD